Protein AF-A0A2B2BNT0-F1 (afdb_monomer_lite)

Foldseek 3Di:
DWPFKAAPNHTDPDDDAPGKIKTWDPDDPWAADDDPDFTDWDWDDDPQFIWTFPGWHDDPRTIIGTTGTHTD

Structure (mmCIF, N/CA/C/O backbone):
data_AF-A0A2B2BNT0-F1
#
_entry.id   AF-A0A2B2BNT0-F1
#
loop_
_atom_site.group_PDB
_atom_site.id
_atom_site.type_symbol
_atom_site.label_atom_id
_atom_site.label_alt_id
_atom_site.label_comp_id
_atom_site.label_asym_id
_atom_site.label_entity_id
_atom_site.label_seq_id
_atom_site.pdbx_PDB_ins_code
_atom_site.Cartn_x
_atom_site.Cartn_y
_atom_site.Cartn_z
_atom_site.occupancy
_atom_site.B_iso_or_equiv
_atom_site.auth_seq_id
_atom_site.auth_comp_id
_atom_site.auth_asym_id
_atom_site.auth_atom_id
_atom_site.pdbx_PDB_model_num
ATOM 1 N N . LYS A 1 1 ? -8.361 2.436 -7.836 1.00 87.94 1 LYS A N 1
ATOM 2 C CA . LYS A 1 1 ? -9.283 1.473 -7.181 1.00 87.94 1 LYS A CA 1
ATOM 3 C C . LYS A 1 1 ? -8.464 0.468 -6.376 1.00 87.94 1 LYS A C 1
ATOM 5 O O . LYS A 1 1 ? -7.419 0.048 -6.854 1.00 87.94 1 LYS A O 1
ATOM 10 N N . ILE A 1 2 ? -8.916 0.080 -5.180 1.00 92.69 2 ILE A N 1
ATOM 11 C CA . ILE A 1 2 ? -8.261 -0.986 -4.402 1.00 92.69 2 ILE A CA 1
ATOM 12 C C . ILE A 1 2 ? -8.611 -2.341 -5.025 1.00 92.69 2 ILE A C 1
ATOM 14 O O . ILE A 1 2 ? -9.782 -2.614 -5.292 1.00 92.69 2 ILE A O 1
ATOM 18 N N . VAL A 1 3 ? -7.592 -3.154 -5.296 1.00 94.50 3 VAL A N 1
ATOM 19 C CA . VAL A 1 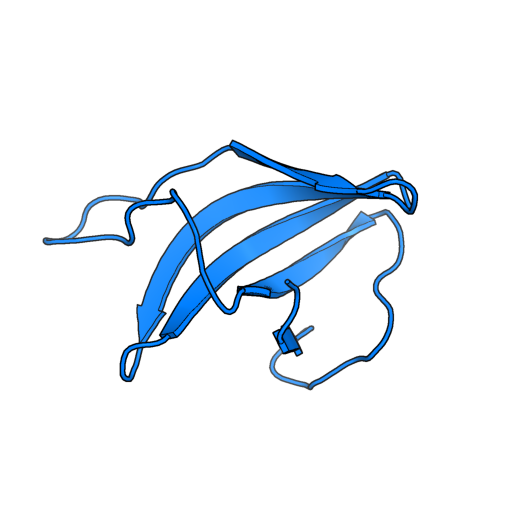3 ? -7.723 -4.503 -5.870 1.00 94.50 3 VAL A CA 1
ATOM 20 C C . VAL A 1 3 ? -7.595 -5.565 -4.786 1.00 94.50 3 VAL A C 1
ATOM 22 O O . VAL A 1 3 ? -8.325 -6.550 -4.814 1.00 94.50 3 VAL A O 1
ATOM 25 N N . ALA A 1 4 ? -6.681 -5.364 -3.837 1.00 95.75 4 ALA A N 1
ATOM 26 C CA . ALA A 1 4 ? -6.464 -6.268 -2.717 1.00 95.75 4 ALA A CA 1
ATOM 27 C C . ALA A 1 4 ? -5.804 -5.533 -1.546 1.00 95.75 4 ALA A C 1
ATOM 29 O O . ALA A 1 4 ? -5.081 -4.551 -1.743 1.00 95.75 4 ALA A O 1
ATOM 30 N N . ILE A 1 5 ? -6.026 -6.051 -0.341 1.00 96.31 5 ILE A N 1
ATOM 31 C CA . ILE A 1 5 ? -5.331 -5.648 0.881 1.00 96.31 5 ILE A CA 1
ATOM 32 C C . ILE A 1 5 ? -4.740 -6.913 1.495 1.00 96.31 5 ILE A C 1
ATOM 34 O O . ILE A 1 5 ? -5.429 -7.928 1.609 1.00 96.31 5 ILE A O 1
ATOM 38 N N . TYR A 1 6 ? -3.468 -6.859 1.881 1.00 97.56 6 TYR A N 1
ATOM 39 C CA . TYR A 1 6 ? -2.790 -7.953 2.566 1.00 97.56 6 TYR A CA 1
ATOM 40 C C . TYR A 1 6 ? -2.270 -7.494 3.920 1.00 97.56 6 TYR A C 1
ATOM 42 O O . TYR A 1 6 ? -1.506 -6.536 3.993 1.00 97.56 6 TYR A O 1
ATOM 50 N N . LYS A 1 7 ? -2.628 -8.216 4.978 1.00 97.06 7 LYS A N 1
ATOM 51 C CA . LYS A 1 7 ? -2.085 -8.037 6.326 1.00 97.06 7 LYS A CA 1
ATOM 52 C C . LYS A 1 7 ? -1.346 -9.310 6.719 1.00 97.06 7 LYS A C 1
ATOM 54 O O . LYS A 1 7 ? -1.905 -10.399 6.600 1.00 97.06 7 LYS A O 1
ATOM 59 N N . ASP A 1 8 ? -0.085 -9.187 7.131 1.00 94.06 8 ASP A N 1
ATOM 60 C CA . ASP A 1 8 ? 0.770 -10.330 7.496 1.00 94.06 8 ASP A CA 1
ATOM 61 C C . ASP A 1 8 ? 0.789 -11.441 6.420 1.00 94.06 8 ASP A C 1
ATOM 63 O O . ASP A 1 8 ? 0.738 -12.637 6.712 1.00 94.06 8 ASP A O 1
ATOM 67 N N . GLY A 1 9 ? 0.782 -11.038 5.143 1.00 92.44 9 GLY A N 1
ATOM 68 C CA . GLY A 1 9 ? 0.762 -11.944 3.989 1.00 92.44 9 GLY A CA 1
ATOM 69 C C . GLY A 1 9 ? -0.588 -12.613 3.687 1.00 92.44 9 GLY A C 1
ATOM 70 O O . GLY A 1 9 ? -0.666 -13.413 2.757 1.00 92.44 9 GLY A O 1
ATOM 71 N N . LYS A 1 10 ? -1.659 -12.297 4.425 1.00 96.56 10 LYS A N 1
ATOM 72 C CA . LYS A 1 10 ? -3.013 -12.836 4.209 1.00 96.56 10 LYS A CA 1
ATOM 73 C C . LYS A 1 10 ? -3.925 -11.778 3.605 1.00 96.56 10 LYS A C 1
ATOM 75 O O . LYS A 1 10 ? -3.898 -10.633 4.046 1.00 96.56 10 LYS A O 1
ATOM 80 N N . SER A 1 11 ? -4.746 -12.155 2.623 1.00 97.00 11 SER A N 1
ATOM 81 C CA . SER A 1 11 ? -5.734 -11.224 2.071 1.00 97.00 11 SER A CA 1
ATOM 82 C C . SER A 1 11 ? -6.817 -10.925 3.102 1.00 97.00 11 SER A C 1
ATOM 84 O O . SER A 1 11 ? -7.340 -11.845 3.734 1.00 97.00 11 SER A O 1
ATOM 86 N N . VAL A 1 12 ? -7.173 -9.654 3.231 1.00 96.88 12 VAL A N 1
ATOM 87 C CA . VAL A 1 12 ? -8.239 -9.175 4.111 1.00 96.88 12 VAL A CA 1
ATOM 88 C C . VAL A 1 12 ? -9.129 -8.199 3.347 1.00 96.88 12 VAL A C 1
ATOM 90 O O . VAL A 1 12 ? -8.661 -7.513 2.441 1.00 96.88 12 VAL A O 1
ATOM 93 N N . ASP A 1 13 ? -10.402 -8.121 3.721 1.00 93.31 13 ASP A N 1
ATOM 94 C CA . ASP A 1 13 ? -11.343 -7.158 3.131 1.00 93.31 13 ASP A CA 1
ATOM 95 C C . ASP A 1 13 ? -11.351 -5.812 3.869 1.00 93.31 13 ASP A C 1
ATOM 97 O O . ASP A 1 13 ? -11.731 -4.787 3.304 1.00 93.31 13 ASP A O 1
ATOM 101 N N . VAL A 1 14 ? -10.936 -5.810 5.139 1.00 91.19 14 VAL A N 1
ATOM 102 C CA . VAL A 1 14 ? -10.981 -4.647 6.032 1.00 91.19 14 VAL A CA 1
ATOM 103 C C . VAL A 1 14 ? -9.659 -4.528 6.781 1.00 91.19 14 VAL A C 1
ATOM 105 O O . VAL A 1 14 ? -9.046 -5.530 7.150 1.00 91.19 14 VAL A O 1
ATOM 108 N N . LEU A 1 15 ? -9.246 -3.285 7.008 1.00 93.94 15 LEU A N 1
ATOM 109 C CA . LEU A 1 15 ? -8.100 -2.909 7.820 1.00 93.94 15 LEU A CA 1
ATOM 110 C C . LEU A 1 15 ? -8.580 -1.903 8.870 1.00 93.94 15 LEU A C 1
ATOM 112 O O . LEU A 1 15 ? -9.389 -1.036 8.547 1.00 93.94 15 LEU A O 1
ATOM 116 N N . ASN A 1 16 ? -8.103 -2.020 10.103 1.00 94.50 16 ASN A N 1
ATOM 117 C CA . ASN A 1 16 ? -8.441 -1.112 11.196 1.00 94.50 16 ASN A CA 1
ATOM 118 C C . ASN A 1 16 ? -7.350 -0.060 11.390 1.00 94.50 16 ASN A C 1
ATOM 120 O O . ASN A 1 16 ? -6.188 -0.256 11.018 1.00 94.50 16 ASN A O 1
ATOM 124 N N . GLU A 1 17 ? -7.720 1.061 12.009 1.00 95.81 17 GLU A N 1
ATOM 125 C CA . GLU A 1 17 ? -6.765 2.098 12.388 1.00 95.81 17 GLU A CA 1
ATOM 126 C C . GLU A 1 17 ? -5.637 1.496 13.223 1.00 95.81 17 GLU A C 1
ATOM 128 O O . GLU A 1 17 ? -5.859 0.703 14.138 1.00 95.81 17 GLU A O 1
ATOM 133 N N . GLY A 1 18 ? -4.400 1.869 12.910 1.00 95.81 18 GLY A N 1
ATOM 134 C CA . GLY A 1 18 ? -3.244 1.319 13.599 1.00 95.81 18 GLY A CA 1
ATOM 135 C C . GLY A 1 18 ? -2.555 0.173 12.858 1.00 95.81 18 GLY A C 1
ATOM 136 O O . GLY A 1 18 ? -1.365 -0.042 13.103 1.00 95.81 18 GLY A O 1
ATOM 137 N N . GLU A 1 19 ? -3.258 -0.531 11.972 1.00 96.75 19 GLU A N 1
ATOM 138 C CA . GLU A 1 19 ? -2.768 -1.770 11.367 1.00 96.75 19 GLU A CA 1
ATOM 139 C C . GLU A 1 19 ? -1.876 -1.524 10.147 1.00 96.75 19 GLU A C 1
ATOM 141 O O . GLU A 1 19 ? -2.154 -0.665 9.306 1.00 96.75 19 GLU A O 1
ATOM 146 N N . GLU A 1 20 ? -0.801 -2.309 10.061 1.00 97.88 20 GLU A N 1
ATOM 147 C CA . GLU A 1 20 ? 0.101 -2.339 8.912 1.00 97.88 20 GLU A CA 1
ATOM 148 C C . GLU A 1 20 ? -0.402 -3.323 7.857 1.00 97.88 20 GLU A C 1
ATOM 150 O O . GLU A 1 20 ? -0.927 -4.393 8.175 1.00 97.88 20 GLU A O 1
ATOM 155 N N . ALA A 1 21 ? -0.255 -2.949 6.591 1.00 97.81 21 ALA A N 1
ATOM 156 C CA . ALA A 1 21 ? -0.699 -3.754 5.467 1.00 97.81 21 ALA A CA 1
ATOM 157 C C . ALA A 1 21 ? 0.042 -3.395 4.178 1.00 97.81 21 ALA A C 1
ATOM 159 O O . ALA A 1 21 ? 0.785 -2.414 4.093 1.00 97.81 21 ALA A O 1
ATOM 160 N N . VAL A 1 22 ? -0.233 -4.186 3.148 1.00 97.75 22 VAL A N 1
ATOM 161 C CA . VAL A 1 22 ? 0.096 -3.896 1.759 1.00 97.75 22 VAL A CA 1
ATOM 162 C C . VAL A 1 22 ? -1.198 -3.658 0.999 1.00 97.75 22 VAL A C 1
ATOM 164 O O . VAL A 1 22 ? -2.051 -4.544 0.916 1.00 97.75 22 VAL A O 1
ATOM 167 N N . VAL A 1 23 ? -1.338 -2.470 0.419 1.00 96.56 23 VAL A N 1
ATOM 168 C CA . VAL A 1 23 ? -2.476 -2.121 -0.435 1.00 96.56 23 VAL A CA 1
ATOM 169 C C . VAL A 1 23 ? -2.061 -2.234 -1.897 1.00 96.56 23 VAL A C 1
ATOM 171 O O . VAL A 1 23 ? -1.057 -1.660 -2.324 1.00 96.56 23 VAL A O 1
ATOM 174 N N . VAL A 1 24 ? -2.851 -2.957 -2.687 1.00 96.06 24 VAL A N 1
ATOM 175 C CA . VAL A 1 24 ? -2.659 -3.084 -4.135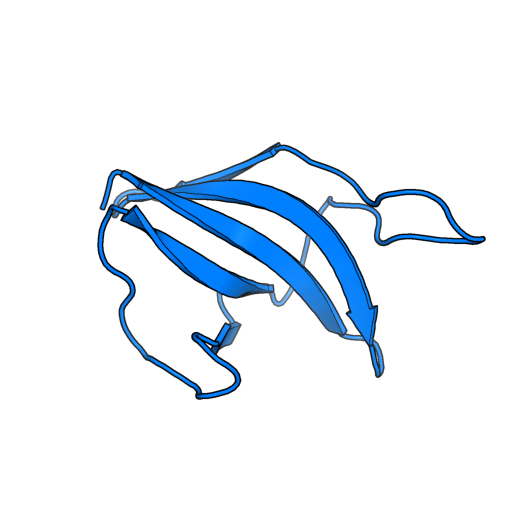 1.00 96.06 24 VAL A CA 1
ATOM 176 C C . VAL A 1 24 ? -3.722 -2.264 -4.846 1.00 96.06 24 VAL A C 1
ATOM 178 O O . VAL A 1 24 ? -4.922 -2.450 -4.625 1.00 96.06 24 VAL A O 1
ATOM 181 N N . LEU A 1 25 ? -3.276 -1.362 -5.716 1.00 94.00 25 LEU A N 1
ATOM 182 C CA . LEU A 1 25 ? -4.145 -0.549 -6.561 1.00 94.00 25 LEU A CA 1
ATOM 183 C C . LEU A 1 25 ? -4.084 -1.038 -8.009 1.00 94.00 25 LEU A C 1
ATOM 185 O O . LEU A 1 25 ? -3.054 -1.534 -8.458 1.00 94.00 25 LEU A O 1
ATOM 189 N N . ASP A 1 26 ? -5.183 -0.872 -8.742 1.00 90.56 26 ASP A N 1
ATOM 190 C CA . ASP A 1 26 ? -5.234 -1.136 -10.187 1.00 90.56 26 ASP A CA 1
ATOM 191 C C . ASP A 1 26 ? -4.344 -0.171 -10.981 1.00 90.56 26 ASP A C 1
ATOM 193 O O . ASP A 1 26 ? -3.700 -0.557 -11.952 1.00 90.56 26 ASP A O 1
ATOM 197 N N . GLN A 1 27 ? -4.314 1.087 -10.549 1.00 91.44 27 GLN A N 1
ATOM 198 C CA . GLN A 1 27 ? -3.504 2.169 -11.078 1.00 91.44 27 GLN A CA 1
ATOM 199 C C . GLN A 1 27 ? -2.994 3.006 -9.911 1.00 91.44 27 GLN A C 1
ATOM 201 O O . GLN A 1 27 ? -3.724 3.264 -8.949 1.00 91.44 27 GLN A O 1
ATOM 206 N N . THR A 1 28 ? -1.744 3.444 -10.003 1.00 94.94 28 THR A N 1
ATOM 207 C CA . THR A 1 28 ? -1.115 4.276 -8.981 1.00 94.94 28 THR A CA 1
ATOM 208 C C . THR A 1 28 ? -0.189 5.307 -9.623 1.00 94.94 28 THR A C 1
ATOM 210 O O . THR A 1 28 ? 0.461 4.987 -10.621 1.00 94.94 28 THR A O 1
ATOM 213 N N . PRO A 1 29 ? -0.128 6.540 -9.088 1.00 92.56 29 PRO A N 1
ATOM 214 C CA . PRO A 1 29 ? 0.895 7.507 -9.467 1.00 92.56 29 PRO A CA 1
ATOM 215 C C . PRO A 1 29 ? 2.243 7.259 -8.769 1.00 92.56 29 PRO A C 1
ATOM 217 O O . PRO A 1 29 ? 3.206 7.937 -9.107 1.00 92.56 29 PRO A O 1
ATOM 220 N N . PHE A 1 30 ? 2.310 6.338 -7.799 1.00 94.38 30 PHE A N 1
ATOM 221 C CA . PHE A 1 30 ? 3.518 6.067 -7.022 1.00 94.38 30 PHE A CA 1
ATOM 222 C C . PHE A 1 30 ? 4.535 5.296 -7.862 1.00 94.38 30 PHE A C 1
ATOM 224 O O . PHE A 1 30 ? 4.224 4.252 -8.447 1.00 94.38 30 PHE A O 1
ATOM 231 N N . TYR A 1 31 ? 5.770 5.778 -7.874 1.00 91.56 31 TYR A N 1
ATOM 232 C CA . TYR A 1 31 ? 6.895 5.044 -8.422 1.00 91.56 31 TYR A CA 1
ATOM 233 C C . TYR A 1 31 ? 7.355 3.982 -7.431 1.00 91.56 31 TYR A C 1
ATOM 235 O O . TYR A 1 31 ? 7.619 4.251 -6.260 1.00 91.56 31 TYR A O 1
ATOM 243 N N . ALA A 1 32 ? 7.443 2.749 -7.921 1.00 88.38 32 ALA A N 1
ATOM 244 C CA . ALA A 1 32 ? 8.034 1.667 -7.157 1.00 88.38 32 ALA A CA 1
ATOM 245 C C . ALA A 1 32 ? 9.560 1.801 -7.102 1.00 88.38 32 ALA A C 1
ATOM 247 O O . ALA A 1 32 ? 10.164 2.338 -8.035 1.00 88.38 32 ALA A O 1
ATOM 248 N N . GLU A 1 33 ? 10.159 1.237 -6.052 1.00 85.38 33 GLU A N 1
ATOM 249 C CA . GLU A 1 33 ? 11.605 1.056 -5.922 1.00 85.38 33 GLU A CA 1
ATOM 250 C C . GLU A 1 33 ? 12.252 0.612 -7.248 1.00 85.38 33 GLU A C 1
ATOM 252 O O . GLU A 1 33 ? 11.796 -0.318 -7.924 1.00 85.38 33 GLU A O 1
ATOM 257 N N . SER A 1 34 ? 13.372 1.254 -7.587 1.00 80.31 34 SER A N 1
ATOM 258 C CA . SER A 1 34 ? 14.254 0.833 -8.670 1.00 80.31 34 SER A CA 1
ATOM 259 C C . SER A 1 34 ? 15.717 1.066 -8.296 1.00 80.31 34 SER A C 1
ATOM 261 O O . SER A 1 34 ? 16.128 2.186 -7.983 1.00 80.31 34 SER A O 1
ATOM 263 N N . GLY A 1 35 ? 16.526 0.006 -8.383 1.00 78.38 35 GLY A N 1
ATOM 264 C CA . GLY A 1 35 ? 17.977 0.077 -8.187 1.00 78.38 35 GLY A CA 1
ATOM 265 C C . GLY A 1 35 ? 18.433 0.247 -6.733 1.00 78.38 35 GLY A C 1
ATOM 266 O O . GLY A 1 35 ? 19.480 0.850 -6.519 1.00 78.38 35 GLY A O 1
ATOM 267 N N . GLY A 1 36 ? 17.676 -0.266 -5.752 1.00 79.88 36 GLY A N 1
ATOM 268 C CA . GLY A 1 36 ? 18.028 -0.205 -4.324 1.00 79.88 36 GLY A CA 1
ATOM 269 C C . GLY A 1 36 ? 17.586 1.076 -3.608 1.00 79.88 36 GLY A C 1
ATOM 270 O O . GLY A 1 36 ? 18.145 1.417 -2.567 1.00 79.88 36 GLY A O 1
ATOM 271 N N . GLN A 1 37 ? 16.647 1.824 -4.192 1.00 83.69 37 GLN A N 1
ATOM 272 C CA . GLN A 1 37 ? 16.091 3.057 -3.629 1.00 83.69 37 GLN A CA 1
ATOM 273 C C . GLN A 1 37 ? 14.698 2.800 -3.062 1.00 83.69 37 GLN A C 1
ATOM 275 O O . GLN A 1 37 ? 13.909 2.115 -3.699 1.00 83.69 37 G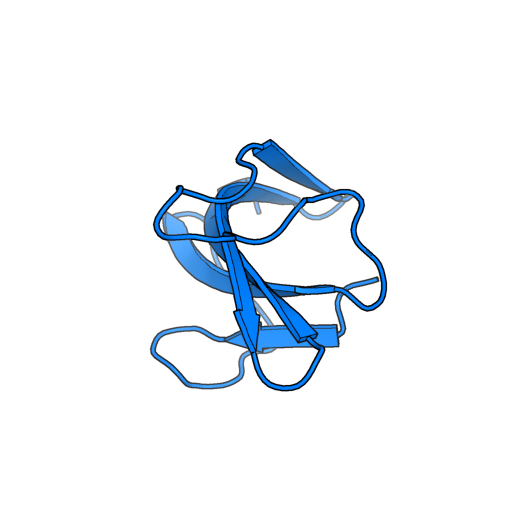LN A O 1
ATOM 280 N N . VAL A 1 38 ? 14.368 3.421 -1.929 1.00 85.56 38 VAL A N 1
ATOM 281 C CA . VAL A 1 38 ? 12.999 3.404 -1.387 1.00 85.56 38 VAL A CA 1
ATOM 282 C C . VAL A 1 38 ? 12.036 3.996 -2.421 1.00 85.56 38 VAL A C 1
ATOM 284 O O . VAL A 1 38 ? 12.363 5.001 -3.060 1.00 85.56 38 VAL A O 1
ATOM 287 N N . GLY A 1 39 ? 10.883 3.352 -2.616 1.00 92.88 39 GLY A N 1
ATOM 288 C CA . GLY A 1 39 ? 9.846 3.847 -3.517 1.00 92.88 39 GLY A CA 1
ATOM 289 C C . GLY A 1 39 ? 9.142 5.088 -2.974 1.00 92.88 39 GLY A C 1
ATOM 290 O O . GLY A 1 39 ? 9.455 5.596 -1.897 1.00 92.88 39 GLY A O 1
ATOM 291 N N . ASP A 1 40 ? 8.153 5.581 -3.714 1.00 96.00 40 ASP A N 1
ATOM 292 C CA . ASP A 1 40 ? 7.400 6.756 -3.281 1.00 96.00 40 ASP A CA 1
ATOM 293 C C . ASP A 1 40 ? 6.660 6.513 -1.954 1.00 96.00 40 ASP A C 1
ATOM 295 O O . ASP A 1 40 ? 6.064 5.453 -1.719 1.00 96.00 40 ASP A O 1
ATOM 299 N N . CYS A 1 41 ? 6.633 7.561 -1.127 1.00 96.56 41 CYS A N 1
ATOM 300 C CA . CYS A 1 41 ? 5.880 7.645 0.123 1.00 96.56 41 CYS A CA 1
ATOM 301 C C . CYS A 1 41 ? 4.765 8.689 -0.000 1.00 96.56 41 CYS A C 1
ATOM 303 O O . CYS A 1 41 ? 4.877 9.662 -0.748 1.00 96.56 41 CYS A O 1
ATOM 305 N N . GLY A 1 42 ? 3.686 8.535 0.766 1.00 96.50 42 GLY A N 1
ATOM 306 C CA . GLY A 1 42 ? 2.567 9.472 0.716 1.00 96.50 42 GLY A CA 1
ATOM 307 C C . GLY A 1 42 ? 1.308 8.945 1.386 1.00 96.50 42 GLY A C 1
ATOM 308 O O . GLY A 1 42 ? 1.366 8.152 2.319 1.00 96.50 42 GLY A O 1
ATOM 309 N N . PHE A 1 43 ? 0.144 9.385 0.908 1.00 96.88 43 PHE A N 1
ATOM 310 C CA . PHE A 1 43 ? -1.142 8.961 1.457 1.00 96.88 43 PHE A CA 1
ATOM 311 C C . PHE A 1 43 ? -2.084 8.469 0.366 1.00 96.88 43 PHE A C 1
ATOM 313 O O . PHE A 1 43 ? -2.331 9.170 -0.615 1.00 96.88 43 PHE A O 1
ATOM 320 N N . LEU A 1 44 ? -2.706 7.316 0.601 1.00 95.69 44 LEU A N 1
ATOM 321 C CA . LEU A 1 44 ? -3.926 6.915 -0.088 1.00 95.69 44 LEU A CA 1
ATOM 322 C C . LEU A 1 44 ? -5.102 7.395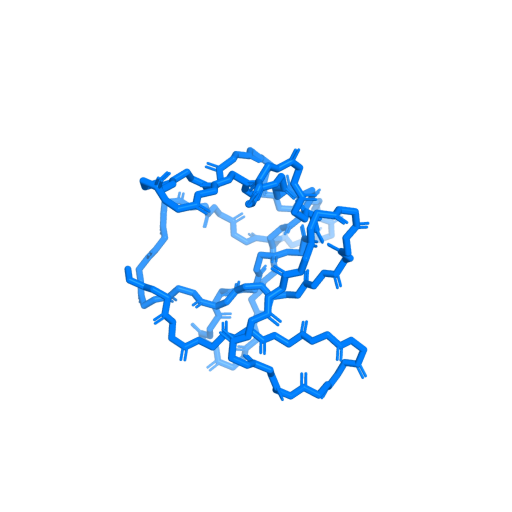 0.760 1.00 95.69 44 LEU A C 1
ATOM 324 O O . LEU A 1 44 ? -5.211 7.049 1.932 1.00 95.69 44 LEU A O 1
ATOM 328 N N . SER A 1 45 ? -5.957 8.247 0.202 1.00 94.19 45 SER A N 1
ATOM 329 C CA . SER A 1 45 ? -7.111 8.805 0.917 1.00 94.19 45 SER A CA 1
ATOM 330 C C . SER A 1 45 ? -8.402 8.429 0.200 1.00 94.19 45 SER A C 1
ATOM 332 O O . SER A 1 45 ? -8.476 8.471 -1.027 1.00 94.19 45 SER A O 1
ATOM 334 N N . SER A 1 46 ? -9.419 8.076 0.975 1.00 89.00 46 SER A N 1
ATOM 335 C CA . SER A 1 46 ? -10.780 7.813 0.516 1.00 89.00 46 SER A CA 1
ATOM 336 C C . SER A 1 46 ? -11.781 8.425 1.497 1.00 89.00 46 SER A C 1
ATOM 338 O O . SER A 1 46 ? -11.400 8.908 2.562 1.00 89.00 46 SER A O 1
ATOM 340 N N . THR A 1 47 ? -13.072 8.378 1.174 1.00 89.12 47 THR A N 1
ATOM 341 C CA . THR A 1 47 ? -14.137 8.778 2.110 1.00 89.12 47 THR A CA 1
ATOM 342 C C . THR A 1 47 ? -14.178 7.930 3.380 1.00 89.12 47 THR A C 1
ATOM 344 O O . THR A 1 47 ? -14.723 8.377 4.380 1.00 89.12 47 THR A O 1
ATOM 347 N N . SER A 1 48 ? -13.628 6.718 3.332 1.00 85.56 48 SER A N 1
ATOM 348 C CA . SER A 1 48 ? -13.694 5.725 4.407 1.00 85.56 48 SER A CA 1
ATOM 349 C C . SER A 1 48 ? -12.404 5.626 5.215 1.00 85.56 48 SER A C 1
ATOM 351 O O . SER A 1 48 ? -12.316 4.782 6.090 1.00 85.56 48 SER A O 1
ATOM 353 N N . GLY A 1 49 ? -11.381 6.422 4.899 1.00 92.44 49 GLY A N 1
ATOM 354 C CA . GLY A 1 49 ? -10.116 6.337 5.613 1.00 92.44 49 GLY A CA 1
ATOM 355 C C . GLY A 1 49 ? -8.920 6.890 4.856 1.00 92.44 49 GLY A C 1
ATOM 356 O O . GLY A 1 49 ? -8.990 7.220 3.665 1.00 92.44 49 GLY A O 1
ATOM 357 N N . ARG A 1 50 ? -7.795 6.965 5.565 1.00 96.56 50 ARG A N 1
ATOM 358 C CA . ARG A 1 50 ? -6.489 7.377 5.059 1.00 96.56 50 ARG A CA 1
ATOM 359 C C . ARG A 1 50 ? -5.434 6.351 5.453 1.00 96.56 50 ARG A C 1
ATOM 361 O O . ARG A 1 50 ? -5.269 6.017 6.623 1.00 96.56 50 ARG A O 1
ATOM 368 N N . PHE A 1 51 ? -4.682 5.908 4.458 1.00 97.69 51 PHE A N 1
ATOM 369 C CA . PHE A 1 51 ? -3.574 4.978 4.586 1.00 97.69 51 PHE A CA 1
ATOM 370 C C . PHE A 1 51 ? -2.263 5.707 4.278 1.00 97.69 51 PHE A C 1
ATOM 372 O O . PHE A 1 51 ? -2.129 6.329 3.223 1.00 97.69 51 PHE A O 1
ATOM 379 N N . GLU A 1 52 ? -1.321 5.671 5.214 1.00 98.12 52 GLU A N 1
ATOM 380 C CA . GLU A 1 52 ? 0.031 6.207 5.061 1.00 98.12 52 GLU A CA 1
ATOM 381 C C . GLU A 1 52 ? 0.897 5.175 4.341 1.00 98.12 52 GLU A C 1
ATOM 383 O O . GLU A 1 52 ? 1.184 4.119 4.898 1.00 98.12 52 GLU A O 1
ATOM 388 N N . VAL A 1 53 ? 1.320 5.488 3.119 1.00 97.88 53 VAL A N 1
ATOM 389 C CA . VAL A 1 53 ? 2.281 4.702 2.341 1.00 97.88 53 VAL A CA 1
ATOM 390 C C . VAL A 1 53 ? 3.688 5.135 2.729 1.00 97.88 53 VAL A C 1
ATOM 392 O O . VAL A 1 53 ? 4.035 6.312 2.612 1.00 97.88 53 VAL A O 1
ATOM 395 N N . ARG A 1 54 ? 4.498 4.180 3.177 1.00 96.69 54 ARG A N 1
ATOM 396 C CA . ARG A 1 54 ? 5.883 4.383 3.624 1.00 96.69 54 ARG A CA 1
ATOM 397 C C . ARG A 1 54 ? 6.916 3.825 2.659 1.00 96.69 54 ARG A C 1
ATOM 399 O O . ARG A 1 54 ? 8.084 4.169 2.785 1.00 96.69 54 ARG A O 1
ATOM 406 N N . ASP A 1 55 ? 6.486 2.949 1.760 1.00 95.88 55 ASP A N 1
ATOM 407 C CA . ASP A 1 55 ? 7.301 2.416 0.682 1.00 95.88 55 ASP A CA 1
ATOM 408 C C . ASP A 1 55 ? 6.393 1.859 -0.420 1.00 95.88 55 ASP A C 1
ATOM 410 O O . ASP A 1 55 ? 5.301 1.343 -0.1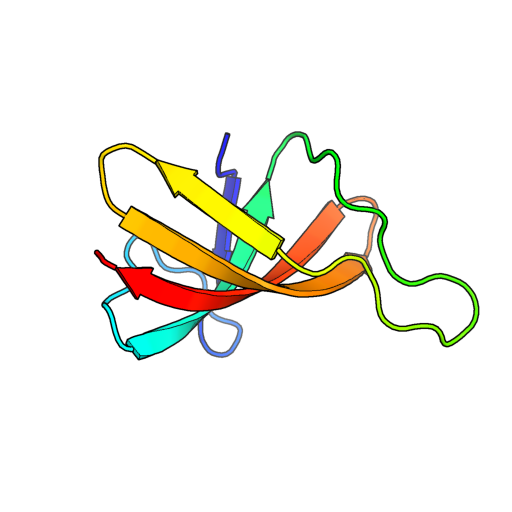47 1.00 95.88 55 ASP A O 1
ATOM 414 N N . THR A 1 56 ? 6.852 1.939 -1.664 1.00 96.38 56 THR A N 1
ATOM 415 C CA . THR A 1 56 ? 6.159 1.366 -2.816 1.00 96.38 56 THR A CA 1
ATOM 416 C C . THR A 1 56 ? 7.100 0.421 -3.547 1.00 96.38 56 THR A C 1
ATOM 418 O O . THR A 1 56 ? 8.144 0.833 -4.042 1.00 96.38 56 THR A O 1
ATOM 421 N N . THR A 1 57 ? 6.716 -0.847 -3.693 1.00 94.75 57 THR A N 1
ATOM 422 C CA . THR A 1 57 ? 7.509 -1.842 -4.433 1.00 94.75 57 THR A CA 1
ATOM 423 C C . THR A 1 57 ? 6.724 -2.427 -5.600 1.00 94.75 57 THR A C 1
ATOM 425 O O . THR A 1 57 ? 5.510 -2.251 -5.705 1.00 94.75 57 THR A O 1
ATOM 428 N N . LYS A 1 58 ? 7.407 -3.107 -6.527 1.00 92.25 58 LYS A N 1
ATOM 429 C CA . LYS A 1 58 ? 6.764 -3.756 -7.676 1.00 92.25 58 LYS A CA 1
ATOM 430 C C . LYS A 1 58 ? 7.141 -5.226 -7.747 1.00 92.25 58 LYS A C 1
ATOM 432 O O . LYS A 1 58 ? 8.319 -5.558 -7.810 1.00 92.25 58 LYS A O 1
ATOM 437 N N . THR A 1 59 ? 6.143 -6.105 -7.806 1.00 89.44 59 THR A N 1
ATOM 438 C CA . THR A 1 59 ? 6.353 -7.549 -7.982 1.00 89.44 59 THR A CA 1
ATOM 439 C C . THR A 1 59 ? 5.382 -8.107 -9.011 1.00 89.44 59 THR A C 1
ATOM 441 O O . THR A 1 59 ? 4.203 -7.760 -9.006 1.00 89.44 59 THR A O 1
ATOM 444 N N . GLY A 1 60 ? 5.865 -8.928 -9.948 1.00 88.25 60 GLY A N 1
ATOM 445 C CA . GLY A 1 60 ? 5.013 -9.549 -10.974 1.00 88.25 60 GLY A CA 1
ATOM 446 C C . GLY A 1 60 ? 4.170 -8.564 -11.804 1.00 88.25 60 GLY A C 1
ATOM 447 O O . GLY A 1 60 ? 3.122 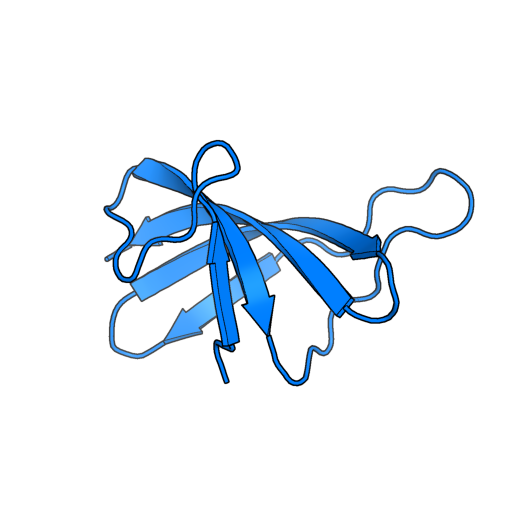-8.939 -12.315 1.00 88.25 60 GLY A O 1
ATOM 448 N N . GLY A 1 61 ? 4.587 -7.296 -11.904 1.00 87.25 61 GLY A N 1
ATOM 449 C CA . GLY A 1 61 ? 3.834 -6.231 -12.578 1.00 87.25 61 GLY A CA 1
ATOM 450 C C . GLY A 1 61 ? 2.891 -5.416 -11.682 1.00 87.25 61 GLY A C 1
ATOM 451 O O . GLY A 1 61 ? 2.493 -4.331 -12.099 1.00 87.25 61 GLY A O 1
ATOM 452 N N . ALA A 1 62 ? 2.593 -5.871 -10.463 1.00 91.69 62 ALA A N 1
ATOM 453 C CA . ALA A 1 62 ? 1.733 -5.176 -9.506 1.00 91.69 62 ALA A CA 1
ATOM 454 C C . ALA A 1 62 ? 2.527 -4.222 -8.603 1.00 91.69 62 ALA A C 1
ATOM 456 O O . ALA A 1 62 ? 3.636 -4.550 -8.179 1.00 91.69 62 ALA A O 1
ATOM 457 N N . PHE A 1 63 ? 1.934 -3.070 -8.286 1.00 94.69 63 PHE A N 1
ATOM 458 C CA . PHE A 1 63 ? 2.478 -2.092 -7.343 1.00 94.69 63 PHE A CA 1
ATOM 459 C C . PHE A 1 63 ? 1.927 -2.353 -5.939 1.00 94.69 63 PHE A C 1
ATOM 461 O O . PHE A 1 63 ? 0.713 -2.439 -5.737 1.00 94.69 63 PHE A O 1
ATOM 468 N N . LEU A 1 64 ? 2.835 -2.485 -4.981 1.00 95.88 64 LEU A N 1
ATOM 469 C CA . LEU A 1 64 ? 2.578 -2.805 -3.586 1.00 95.88 64 LEU A CA 1
ATOM 470 C C . LEU A 1 64 ? 2.862 -1.565 -2.743 1.00 95.88 64 LEU A C 1
ATOM 472 O O . LEU A 1 64 ? 4.001 -1.111 -2.706 1.00 95.88 64 LEU A O 1
ATOM 476 N N . HIS A 1 65 ? 1.843 -1.035 -2.073 1.00 97.69 65 HIS A N 1
ATOM 477 C CA . HIS A 1 65 ? 1.969 0.139 -1.211 1.00 97.69 65 HIS A CA 1
ATOM 478 C C . HIS A 1 65 ? 2.027 -0.342 0.237 1.00 97.69 65 HIS A C 1
ATOM 480 O O . HIS A 1 65 ? 1.010 -0.771 0.789 1.00 97.69 65 HIS A O 1
ATOM 486 N N . HIS A 1 66 ? 3.218 -0.319 0.827 1.00 97.31 66 HIS A N 1
ATOM 487 C CA . HIS A 1 66 ? 3.475 -0.771 2.192 1.00 97.31 66 HIS A CA 1
ATOM 488 C C . HIS A 1 66 ? 3.235 0.379 3.146 1.00 97.31 66 HIS A C 1
ATOM 490 O O . HIS A 1 66 ? 3.705 1.497 2.920 1.00 97.31 66 HIS A O 1
ATOM 496 N N . GLY A 1 67 ? 2.489 0.129 4.211 1.00 97.44 67 GLY A N 1
ATOM 497 C CA . GLY A 1 67 ? 2.070 1.230 5.051 1.00 97.44 67 GLY A CA 1
ATOM 498 C C . GLY A 1 67 ? 1.131 0.850 6.172 1.00 97.44 67 GLY A C 1
ATOM 499 O O . GLY A 1 67 ? 1.000 -0.318 6.534 1.00 97.44 67 GLY A O 1
ATOM 500 N N . LYS A 1 68 ? 0.470 1.870 6.710 1.00 97.69 68 LYS A N 1
ATOM 501 C CA . LYS A 1 68 ? -0.389 1.766 7.884 1.00 97.69 68 LYS A CA 1
ATOM 502 C C . LYS A 1 68 ? -1.678 2.554 7.703 1.00 97.69 68 LYS A C 1
ATOM 504 O O . LYS A 1 68 ? -1.656 3.675 7.193 1.00 97.69 68 LYS A O 1
ATOM 509 N N . LEU A 1 69 ? -2.799 2.014 8.181 1.00 96.94 69 LEU A N 1
ATOM 510 C CA . LEU A 1 69 ? -4.028 2.799 8.271 1.00 96.94 69 LEU A CA 1
ATOM 511 C C . LEU A 1 69 ? -3.916 3.805 9.418 1.00 96.94 69 LEU A C 1
ATOM 513 O O . LEU A 1 69 ? -3.712 3.430 10.574 1.00 96.94 69 LEU A O 1
ATOM 517 N N . VAL A 1 70 ? -4.031 5.088 9.083 1.00 96.06 70 VAL A N 1
ATOM 518 C CA . VAL A 1 70 ? -3.917 6.194 10.045 1.00 96.06 70 VAL A CA 1
ATOM 519 C C . VAL A 1 70 ? -5.262 6.831 10.375 1.00 96.06 70 VAL A C 1
ATOM 521 O O . VAL A 1 70 ? -5.341 7.558 11.358 1.00 96.06 70 VAL A O 1
ATOM 524 N N . LEU A 1 71 ? -6.287 6.578 9.555 1.00 90.75 71 LEU A N 1
ATOM 525 C CA . LEU A 1 71 ? -7.674 6.963 9.804 1.00 90.75 71 LEU A CA 1
ATOM 526 C C . LEU A 1 71 ? -8.605 5.961 9.110 1.00 90.75 71 LEU A C 1
ATOM 528 O O . LEU A 1 71 ? -8.348 5.636 7.948 1.00 90.75 71 LEU A O 1
ATOM 532 N N . GLY A 1 72 ? -9.652 5.483 9.780 1.00 74.25 72 GLY A N 1
ATOM 533 C CA . GLY A 1 72 ? -10.532 4.410 9.299 1.00 74.25 72 GLY A CA 1
ATOM 534 C C . GLY A 1 72 ? -11.876 4.376 10.005 1.00 74.25 72 GLY A C 1
ATOM 535 O O . GLY A 1 72 ? -11.975 4.972 11.096 1.00 74.25 72 GLY A O 1
#

Secondary structure (DSSP, 8-state):
-EEEEEETTEEES---TT-EEEEEESS-SPPP--SS-----EEEEETTEEEEEEEEEEETTEEEEEEEEEE-

Sequence (72 aa):
KIVAIYKDGKSVDVLNEGEEAVVVLDQTPFYAESGGQVGDCGFLSSTSGRFEVRDTTKTGGAFLHHGKLVLG

pLDDT: mean 93.1, std 5.07, range [74.25, 98.12]

Radius of gyration: 11.41 Å; chains: 1; bounding box: 32×22×26 Å